Protein AF-A0A914M4X3-F1 (afdb_monomer_lite)

pLDDT: mean 72.56, std 22.21, range [29.48, 97.5]

Foldseek 3Di:
DDDDDDDPPPPPPVQPPDLLLVLLLVLVVQLLVCLLLVVNVRNVVSVVVNVPDDPVSCPDPSNVVSVPPDPPPPDPVRVVLSVVLSVCVVVVVLVVSLVSLVVCLVPDPSSVSSNVVSVVSVVVVVVVVVVVVVVVPDPDDDDDDDDDPDPVPVVCVVCVVVVCVVCVVVVCVCVVNDDD

InterPro domains:
  IPR011990 Tetratricopeptide-like helical domain superfamily [G3DSA:1.25.40.10] (19-149)

Structure (mmCIF, N/CA/C/O backbone):
data_AF-A0A914M4X3-F1
#
_entry.id   AF-A0A914M4X3-F1
#
loop_
_atom_site.group_PDB
_atom_site.id
_atom_site.type_symbol
_atom_site.label_atom_id
_atom_site.label_alt_id
_atom_site.label_comp_id
_atom_site.label_asym_id
_atom_site.label_entity_id
_atom_site.label_seq_id
_atom_site.pdbx_PDB_ins_code
_atom_site.Cartn_x
_atom_site.Cartn_y
_atom_site.Cartn_z
_atom_site.occupancy
_atom_site.B_iso_or_equiv
_atom_site.auth_seq_id
_atom_site.auth_comp_id
_atom_site.auth_asym_id
_atom_site.auth_atom_id
_atom_site.pdbx_PDB_model_num
ATOM 1 N N . MET A 1 1 ? -24.902 -44.230 52.113 1.00 38.16 1 MET A N 1
ATOM 2 C CA . MET A 1 1 ? -24.821 -44.783 50.750 1.00 38.16 1 MET A CA 1
ATOM 3 C C . MET A 1 1 ? -25.536 -43.789 49.862 1.00 38.16 1 MET A C 1
ATOM 5 O O . MET A 1 1 ? -26.754 -43.723 49.913 1.00 38.16 1 MET A O 1
ATOM 9 N N . GLU A 1 2 ? -24.822 -42.721 49.499 1.00 39.06 2 GLU A N 1
ATOM 10 C CA . GLU A 1 2 ? -24.091 -42.597 48.210 1.00 39.06 2 GLU A CA 1
ATOM 11 C C . GLU A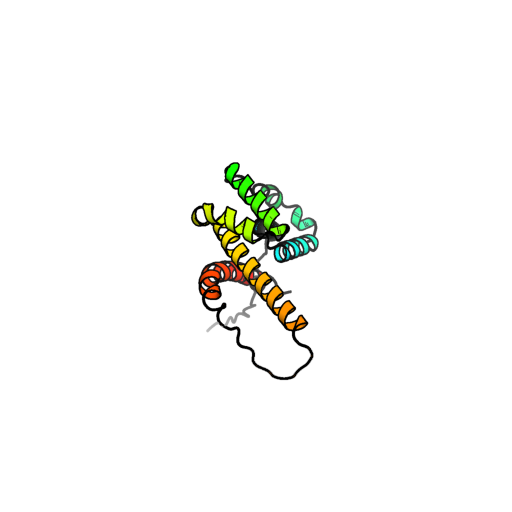 1 2 ? -25.096 -42.217 47.119 1.00 39.06 2 GLU A C 1
ATOM 13 O O . GLU A 1 2 ? -25.945 -43.009 46.743 1.00 39.06 2 GLU A O 1
ATOM 18 N N . SER A 1 3 ? -25.271 -40.920 46.860 1.00 43.34 3 SER A N 1
ATOM 19 C CA . SER A 1 3 ? -24.507 -40.130 45.879 1.00 43.34 3 SER A CA 1
ATOM 20 C C . SER A 1 3 ? -24.574 -40.721 44.476 1.00 43.34 3 SER A C 1
ATOM 22 O O . SER A 1 3 ? -23.957 -41.748 44.227 1.00 43.34 3 SER A O 1
ATOM 24 N N . MET A 1 4 ? -25.202 -39.997 43.551 1.00 43.84 4 MET A N 1
ATOM 25 C CA . MET A 1 4 ? -24.579 -39.723 42.258 1.00 43.84 4 MET A CA 1
ATOM 26 C C . MET A 1 4 ? -25.264 -38.532 41.582 1.00 43.84 4 MET A C 1
ATOM 28 O O . MET A 1 4 ? -26.356 -38.614 41.028 1.00 43.84 4 MET A O 1
ATOM 32 N N . LEU A 1 5 ? -24.596 -37.391 41.744 1.00 51.06 5 LEU A N 1
ATOM 33 C CA . LEU A 1 5 ? -24.603 -36.261 40.829 1.00 51.06 5 LEU A CA 1
ATOM 34 C C . LEU A 1 5 ? -23.892 -36.692 39.542 1.00 51.06 5 LEU A C 1
ATOM 36 O O . LEU A 1 5 ? -22.729 -37.072 39.601 1.00 51.06 5 LEU A O 1
ATOM 40 N N . GLU A 1 6 ? -24.553 -36.546 38.404 1.00 43.25 6 GLU A N 1
ATOM 41 C CA . GLU A 1 6 ? -23.919 -36.447 37.084 1.00 43.25 6 GLU A CA 1
ATOM 42 C C . GLU A 1 6 ? -24.771 -35.435 36.308 1.00 43.25 6 GLU A C 1
ATOM 44 O O . GLU A 1 6 ? -25.815 -35.744 35.749 1.00 43.25 6 GLU A O 1
ATOM 49 N N . SER A 1 7 ? -24.597 -34.143 36.596 1.00 41.59 7 SER A N 1
ATOM 50 C CA . SER A 1 7 ? -23.657 -33.264 35.889 1.00 41.59 7 SER A CA 1
ATOM 51 C C . SER A 1 7 ? -23.796 -33.390 34.372 1.00 41.59 7 SER A C 1
ATOM 53 O O . SER A 1 7 ? -22.889 -33.843 33.680 1.00 41.59 7 SER A O 1
ATOM 55 N N . SER A 1 8 ? -24.944 -32.940 33.862 1.00 43.56 8 SER A N 1
ATOM 56 C CA . SER A 1 8 ? -25.073 -32.457 32.490 1.00 43.56 8 SER A CA 1
ATOM 57 C C . SER A 1 8 ? -24.072 -31.315 32.306 1.00 43.56 8 SER A C 1
ATOM 59 O O . SER A 1 8 ? -24.364 -30.170 32.657 1.00 43.56 8 SER A O 1
ATOM 61 N N . ALA A 1 9 ? -22.883 -31.646 31.805 1.00 43.62 9 ALA A N 1
ATOM 62 C CA . ALA A 1 9 ? -21.935 -30.693 31.259 1.00 43.62 9 ALA A CA 1
ATOM 63 C C . ALA A 1 9 ? -22.615 -30.010 30.069 1.00 43.62 9 ALA A C 1
ATOM 65 O O . ALA A 1 9 ? -22.598 -30.500 28.944 1.00 43.62 9 ALA A O 1
ATOM 66 N N . ALA A 1 10 ? -23.309 -28.911 30.356 1.00 47.16 10 ALA A N 1
ATOM 67 C CA . ALA A 1 10 ? -23.605 -27.920 29.351 1.00 47.16 10 ALA A CA 1
ATOM 68 C C . ALA A 1 10 ? -22.247 -27.367 28.923 1.00 47.16 10 ALA A C 1
ATOM 70 O O . ALA A 1 10 ? -21.611 -26.625 29.676 1.00 47.16 10 ALA A O 1
ATOM 71 N N . ASP A 1 11 ? -21.797 -27.784 27.744 1.00 43.72 11 ASP A N 1
ATOM 72 C CA . ASP A 1 11 ? -20.784 -27.086 26.968 1.00 43.72 11 ASP A CA 1
ATOM 73 C C . ASP A 1 11 ? -21.317 -25.674 26.691 1.00 43.72 11 ASP A C 1
ATOM 75 O O . ASP A 1 11 ? -21.905 -25.377 25.655 1.00 43.72 11 ASP A O 1
ATOM 79 N N . HIS A 1 12 ? -21.170 -24.787 27.675 1.00 49.03 12 HIS A N 1
ATOM 80 C CA . HIS A 1 12 ? -21.147 -23.361 27.431 1.00 49.03 12 HIS A CA 1
ATOM 81 C C . HIS A 1 12 ? -19.854 -23.098 26.664 1.00 49.03 12 HIS A C 1
ATOM 83 O O . HIS A 1 12 ? -18.811 -22.815 27.257 1.00 49.03 12 HIS A O 1
ATOM 89 N N . GLU A 1 13 ? -19.917 -23.214 25.337 1.00 51.84 13 GLU A N 1
ATOM 90 C CA . GLU A 1 13 ? -19.022 -22.458 24.474 1.00 51.84 13 GLU A CA 1
ATOM 91 C C . GLU A 1 13 ? -19.194 -20.992 24.883 1.00 51.84 13 GLU A C 1
ATOM 93 O O . GLU A 1 13 ? -20.206 -20.350 24.607 1.00 51.84 13 GLU A O 1
ATOM 98 N N . ILE A 1 14 ? -18.250 -20.494 25.681 1.00 55.06 14 ILE A N 1
ATOM 99 C CA . ILE A 1 14 ? -18.136 -19.076 25.985 1.00 55.06 14 ILE A CA 1
ATOM 100 C C . ILE A 1 14 ? -17.786 -18.443 24.643 1.00 55.06 14 ILE A C 1
ATOM 102 O O . ILE A 1 14 ? -16.619 -18.463 24.248 1.00 55.06 14 ILE A O 1
ATOM 106 N N . GLU A 1 15 ? -18.791 -17.949 23.916 1.00 53.50 15 GLU A N 1
ATOM 107 C CA . GLU A 1 15 ? -18.539 -17.081 22.773 1.00 53.50 15 GLU A CA 1
ATOM 108 C C . GLU A 1 15 ? -17.594 -15.980 23.263 1.00 53.50 15 GLU A C 1
ATOM 110 O O . GLU A 1 15 ? -17.889 -15.320 24.273 1.00 53.50 15 GLU A O 1
ATOM 115 N N . PRO A 1 16 ? -16.414 -15.815 22.640 1.00 60.66 16 PRO A N 1
ATOM 116 C CA . PRO A 1 16 ? -15.529 -14.735 23.019 1.00 60.66 16 PRO A CA 1
ATOM 117 C C . PRO A 1 16 ? -16.324 -13.444 22.841 1.00 60.66 16 PRO A C 1
ATOM 119 O O . PRO A 1 16 ? -16.809 -13.149 21.754 1.00 60.66 16 PRO A O 1
ATOM 122 N N . ASN A 1 17 ? -16.515 -12.698 23.928 1.00 76.19 17 ASN A N 1
ATOM 123 C CA . ASN A 1 17 ? -17.174 -11.401 23.881 1.00 76.19 17 ASN A CA 1
ATOM 124 C C . ASN A 1 17 ? -16.281 -10.450 23.068 1.00 76.19 17 ASN A C 1
ATOM 126 O O . ASN A 1 17 ? -15.350 -9.841 23.602 1.00 76.19 17 ASN A O 1
ATOM 130 N N . VAL A 1 18 ? -16.501 -10.408 21.754 1.00 78.31 18 VAL A N 1
ATOM 131 C CA . VAL A 1 18 ? -15.721 -9.601 20.819 1.00 78.31 18 VAL A CA 1
ATOM 132 C C . VAL A 1 18 ? -16.044 -8.136 21.084 1.00 78.31 18 VAL A C 1
ATOM 134 O O . VAL A 1 18 ? -17.171 -7.695 20.878 1.00 78.31 18 VAL A O 1
ATOM 137 N N . ASN A 1 19 ? -15.051 -7.360 21.529 1.00 86.81 19 ASN A N 1
ATOM 138 C CA . ASN A 1 19 ? -15.217 -5.918 21.699 1.00 86.81 19 ASN A CA 1
ATOM 139 C C . ASN A 1 19 ? -15.351 -5.256 20.308 1.00 86.81 19 ASN A C 1
ATOM 141 O O . ASN A 1 19 ? -14.355 -5.193 19.576 1.00 86.81 19 ASN A O 1
ATOM 145 N N . PRO A 1 20 ? -16.526 -4.709 19.941 1.00 87.06 20 PRO A N 1
ATOM 146 C CA . PRO A 1 20 ? -16.740 -4.117 18.622 1.00 87.06 20 PRO A CA 1
ATOM 147 C C . PRO A 1 20 ? -15.851 -2.891 18.376 1.00 87.06 20 PRO A C 1
ATOM 149 O O . PRO A 1 20 ? -15.419 -2.668 17.247 1.00 87.06 20 PRO A O 1
ATOM 152 N N . ALA A 1 21 ? -15.513 -2.125 19.420 1.00 87.12 21 ALA A N 1
ATOM 153 C CA . ALA A 1 21 ? -14.629 -0.966 19.296 1.00 87.12 21 ALA A CA 1
ATOM 154 C C . ALA A 1 21 ? -13.200 -1.380 18.915 1.00 87.12 21 ALA A C 1
ATOM 156 O O . ALA A 1 21 ? -12.539 -0.704 18.125 1.00 87.12 21 ALA A O 1
ATOM 157 N N . LYS A 1 22 ? -12.743 -2.530 19.425 1.00 85.88 22 LYS A N 1
ATOM 158 C CA . LYS A 1 22 ? -11.448 -3.104 19.056 1.00 85.88 22 LYS A CA 1
ATOM 159 C C . LYS A 1 22 ? -11.431 -3.530 17.589 1.00 85.88 22 LYS A C 1
ATOM 161 O O . LYS A 1 22 ? -10.498 -3.179 16.881 1.00 85.88 22 LYS A O 1
ATOM 166 N N . VAL A 1 23 ? -12.485 -4.204 17.121 1.00 89.06 23 VAL A N 1
ATOM 167 C CA . VAL A 1 23 ? -12.613 -4.618 15.711 1.00 89.06 23 VAL A CA 1
ATOM 168 C C . VAL A 1 23 ? -12.550 -3.413 14.771 1.00 89.06 23 VAL A C 1
ATOM 170 O O . VAL A 1 23 ? -11.824 -3.440 13.780 1.00 89.06 23 VAL A O 1
ATOM 173 N N . VAL A 1 24 ? -13.269 -2.334 15.097 1.00 91.31 24 VAL A N 1
ATOM 174 C CA . VAL A 1 24 ? -13.237 -1.086 14.318 1.00 91.31 24 VAL A CA 1
ATOM 175 C C . VAL A 1 24 ? -11.819 -0.507 14.262 1.00 91.31 24 VAL A C 1
ATOM 177 O O . VAL A 1 24 ? -11.338 -0.169 13.182 1.00 91.31 24 VAL A O 1
ATOM 180 N N . ASN A 1 25 ? -11.127 -0.430 15.402 1.00 88.81 25 ASN A N 1
ATOM 181 C CA . ASN A 1 25 ? -9.752 0.068 15.464 1.00 88.81 25 ASN A CA 1
ATOM 182 C C . ASN A 1 25 ? -8.769 -0.796 14.663 1.00 88.81 25 ASN A C 1
ATOM 184 O O . ASN A 1 25 ? -7.942 -0.252 13.930 1.00 88.81 25 ASN A O 1
ATOM 188 N N . ASP A 1 26 ? -8.881 -2.120 14.765 1.00 87.88 26 ASP A N 1
ATOM 189 C CA . ASP A 1 26 ? -8.022 -3.063 14.047 1.00 87.88 26 ASP A CA 1
ATOM 190 C C . ASP A 1 26 ? -8.229 -2.954 12.525 1.00 87.88 26 ASP A C 1
ATOM 192 O O . ASP A 1 26 ? -7.259 -2.972 11.765 1.00 87.88 26 ASP A O 1
ATOM 196 N N . LEU A 1 27 ? -9.473 -2.767 12.064 1.00 91.62 27 LEU A N 1
ATOM 197 C CA . LEU A 1 27 ? -9.789 -2.554 10.647 1.00 91.62 27 LEU A CA 1
ATOM 198 C C . LEU A 1 27 ? -9.250 -1.217 10.117 1.00 91.62 27 LEU A C 1
ATOM 200 O O . LEU A 1 27 ? -8.661 -1.195 9.034 1.00 91.62 27 LEU A O 1
ATOM 204 N N . PHE A 1 28 ? -9.394 -0.122 10.873 1.00 91.06 28 PHE A N 1
ATOM 205 C CA . PHE A 1 28 ? -8.800 1.168 10.501 1.00 91.06 28 PHE A CA 1
ATOM 206 C C . PHE A 1 28 ? -7.280 1.074 10.399 1.00 91.06 28 PHE A C 1
ATOM 208 O O . PHE A 1 28 ? -6.705 1.511 9.402 1.00 91.06 28 PHE A O 1
ATOM 215 N N . TRP A 1 29 ? -6.639 0.452 11.392 1.00 89.56 29 TRP A N 1
ATOM 216 C CA . TRP A 1 29 ? -5.200 0.217 11.385 1.00 89.56 29 TRP A CA 1
ATOM 217 C C . TRP A 1 29 ? -4.780 -0.636 10.184 1.00 89.56 29 TRP A C 1
ATOM 219 O O . TRP A 1 29 ? -3.808 -0.313 9.502 1.00 89.56 29 TRP A O 1
ATOM 229 N N . LEU A 1 30 ? -5.517 -1.706 9.877 1.00 88.44 30 LEU A N 1
ATOM 230 C CA . LEU A 1 30 ? -5.211 -2.577 8.747 1.00 88.44 30 LEU A CA 1
ATOM 231 C C . LEU A 1 30 ? -5.289 -1.824 7.414 1.00 88.44 30 LEU A C 1
ATOM 233 O O . LEU A 1 30 ? -4.360 -1.935 6.609 1.00 88.44 30 LEU A O 1
ATOM 237 N N . ALA A 1 31 ? -6.363 -1.059 7.187 1.00 90.06 31 ALA A N 1
ATOM 238 C CA . ALA A 1 31 ? -6.545 -0.281 5.963 1.00 90.06 31 ALA A CA 1
ATOM 239 C C . ALA A 1 31 ? -5.383 0.703 5.765 1.00 90.06 31 ALA A C 1
ATOM 241 O O . ALA A 1 31 ? -4.707 0.683 4.735 1.00 90.06 31 ALA A O 1
ATOM 242 N N . GLU A 1 32 ? -5.066 1.461 6.811 1.00 89.00 32 GLU A N 1
ATOM 243 C CA . GLU A 1 32 ? -3.906 2.345 6.897 1.00 89.00 32 GLU A CA 1
ATOM 244 C C . GLU A 1 32 ? -2.579 1.656 6.544 1.00 89.00 32 GLU A C 1
ATOM 246 O O . GLU A 1 32 ? -1.809 2.115 5.694 1.00 89.00 32 GLU A O 1
ATOM 251 N N . GLN A 1 33 ? -2.277 0.538 7.213 1.00 87.56 33 GLN A N 1
ATOM 252 C CA . GLN A 1 33 ? -1.018 -0.171 7.016 1.00 87.56 33 GLN A CA 1
ATOM 253 C C . GLN A 1 33 ? -0.897 -0.718 5.591 1.00 87.56 33 GLN A C 1
ATOM 255 O O . GLN A 1 33 ? 0.212 -0.746 5.041 1.00 87.56 33 GLN A O 1
ATOM 260 N N . CYS A 1 34 ? -2.015 -1.136 4.997 1.00 92.25 34 CYS A N 1
ATOM 261 C CA . CYS A 1 34 ? -2.084 -1.589 3.615 1.00 92.25 34 CYS A CA 1
ATOM 262 C C . CYS A 1 34 ? -1.863 -0.428 2.638 1.00 92.25 34 CYS A C 1
ATOM 264 O O . CYS A 1 34 ? -1.050 -0.548 1.719 1.00 92.25 34 CYS A O 1
ATOM 266 N N . GLU A 1 35 ? -2.487 0.728 2.864 1.00 91.31 35 GLU A N 1
ATOM 267 C CA . GLU A 1 35 ? -2.291 1.921 2.036 1.00 91.31 35 GLU A CA 1
ATOM 268 C C . GLU A 1 35 ? -0.853 2.441 2.078 1.00 91.31 35 GLU A C 1
ATOM 270 O O . GLU A 1 35 ? -0.285 2.796 1.036 1.00 91.31 35 GLU A O 1
ATOM 275 N N . LEU A 1 36 ? -0.235 2.477 3.264 1.00 90.38 36 LEU A N 1
ATOM 276 C CA . LEU A 1 36 ? 1.176 2.842 3.427 1.00 90.38 36 LEU A CA 1
ATOM 277 C C . LEU A 1 36 ? 2.102 1.935 2.611 1.00 90.38 36 LEU A C 1
ATOM 279 O O . LEU A 1 36 ? 3.131 2.393 2.111 1.00 90.38 36 LEU A O 1
ATOM 283 N N . ARG A 1 37 ? 1.719 0.666 2.457 1.00 92.19 37 ARG A N 1
ATOM 284 C CA . ARG A 1 37 ? 2.464 -0.377 1.743 1.00 92.19 37 ARG A CA 1
ATOM 285 C C . ARG A 1 37 ? 2.061 -0.539 0.276 1.00 92.19 37 ARG A C 1
ATOM 287 O O . ARG A 1 37 ? 2.641 -1.380 -0.406 1.00 92.19 37 ARG A O 1
ATOM 294 N N . CYS A 1 38 ? 1.119 0.269 -0.214 1.00 94.50 38 CYS A N 1
ATOM 295 C CA . CYS A 1 38 ? 0.558 0.170 -1.565 1.00 94.50 38 CYS A CA 1
ATOM 296 C C . CYS A 1 38 ? -0.091 -1.198 -1.860 1.00 94.50 38 CYS A C 1
ATOM 298 O O . CYS A 1 38 ? 0.027 -1.717 -2.970 1.00 94.50 38 CYS A O 1
ATOM 300 N N . ILE A 1 39 ? -0.765 -1.783 -0.866 1.00 94.19 39 ILE A N 1
ATOM 301 C CA . ILE A 1 39 ? -1.550 -3.020 -0.984 1.00 94.19 39 ILE A CA 1
ATOM 302 C C . ILE A 1 39 ? -3.036 -2.637 -1.015 1.00 94.19 39 ILE A C 1
ATOM 304 O O . ILE A 1 39 ? -3.768 -2.791 -0.037 1.00 94.19 39 ILE A O 1
ATOM 308 N N . PHE A 1 40 ? -3.469 -2.038 -2.121 1.00 91.25 40 PHE A N 1
ATOM 309 C CA . PHE A 1 40 ? -4.753 -1.334 -2.179 1.00 91.25 40 PHE A CA 1
ATOM 310 C C . PHE A 1 40 ? -5.964 -2.265 -2.119 1.00 91.25 40 PHE A C 1
ATOM 312 O O . PHE A 1 40 ? -6.990 -1.878 -1.577 1.00 91.25 40 PHE A O 1
ATOM 319 N N . GLU A 1 41 ? -5.845 -3.501 -2.598 1.00 90.94 41 GLU A N 1
ATOM 320 C CA . GLU A 1 41 ? -6.933 -4.482 -2.584 1.00 90.94 41 GLU A CA 1
ATOM 321 C C . GLU A 1 41 ? -7.320 -4.872 -1.150 1.00 90.94 41 GLU A C 1
ATOM 323 O O . GLU A 1 41 ? -8.497 -5.007 -0.830 1.00 90.94 41 GLU A O 1
ATOM 328 N N . HIS A 1 42 ? -6.333 -4.995 -0.258 1.00 91.69 42 HIS A N 1
ATOM 329 C CA . HIS A 1 42 ? -6.576 -5.342 1.145 1.00 91.69 42 HIS A CA 1
ATOM 330 C C . HIS A 1 42 ? -7.078 -4.133 1.942 1.00 91.69 42 HIS A C 1
ATOM 332 O O . HIS A 1 42 ? -7.918 -4.286 2.827 1.00 91.69 42 HIS A O 1
ATOM 338 N N . ALA A 1 43 ? -6.611 -2.927 1.597 1.00 91.81 43 ALA A N 1
ATOM 339 C CA . ALA A 1 43 ? -7.166 -1.692 2.142 1.00 91.81 43 ALA A CA 1
ATOM 340 C C . ALA A 1 43 ? -8.636 -1.511 1.736 1.00 91.81 43 ALA A C 1
ATOM 342 O O . ALA A 1 43 ? -9.468 -1.181 2.577 1.00 91.81 43 ALA A O 1
ATOM 343 N N . LEU A 1 44 ? -8.965 -1.777 0.466 1.00 93.88 44 LEU A N 1
ATOM 344 C CA . LEU A 1 44 ? -10.335 -1.744 -0.039 1.00 93.88 44 LEU A CA 1
ATOM 345 C C . LEU A 1 44 ? -11.222 -2.712 0.744 1.00 93.88 44 LEU A C 1
ATOM 347 O O . LEU A 1 44 ? -12.237 -2.284 1.279 1.00 93.88 44 LEU A O 1
ATOM 351 N N . TRP A 1 45 ? -10.797 -3.969 0.895 1.00 96.75 45 TRP A N 1
ATOM 352 C CA . TRP A 1 45 ? -11.543 -4.960 1.669 1.00 96.75 45 TRP A CA 1
ATOM 353 C C . TRP A 1 45 ? -11.781 -4.520 3.122 1.00 96.75 45 TRP A C 1
ATOM 355 O O . TRP A 1 45 ? -12.900 -4.618 3.623 1.00 96.75 45 TRP A O 1
ATOM 365 N N . ALA A 1 46 ? -10.758 -3.994 3.805 1.00 93.25 46 ALA A N 1
ATOM 366 C CA . ALA A 1 46 ? -10.902 -3.516 5.182 1.00 93.25 46 ALA A CA 1
ATOM 367 C C . ALA A 1 46 ? -11.899 -2.345 5.278 1.00 93.25 46 ALA A C 1
ATOM 369 O O . ALA A 1 46 ? -12.743 -2.312 6.175 1.00 93.25 46 ALA A O 1
ATOM 370 N N . ASN A 1 47 ? -11.852 -1.425 4.312 1.00 92.31 47 ASN A N 1
ATOM 371 C CA . ASN A 1 47 ? -12.806 -0.325 4.203 1.00 92.31 47 ASN A CA 1
ATOM 372 C C . ASN A 1 47 ? -14.230 -0.816 3.894 1.00 92.31 47 ASN A C 1
ATOM 374 O O . ASN A 1 47 ? -15.191 -0.269 4.432 1.00 92.31 47 ASN A O 1
ATOM 378 N N . GLU A 1 48 ? -14.397 -1.855 3.075 1.00 96.12 48 GLU A N 1
ATOM 379 C CA . GLU A 1 48 ? -15.698 -2.493 2.843 1.00 96.12 48 GLU A CA 1
ATOM 380 C C . GLU A 1 48 ? -16.260 -3.078 4.143 1.00 96.12 48 GLU A C 1
ATOM 382 O O . GLU A 1 48 ? -17.416 -2.817 4.473 1.00 96.12 48 GLU A O 1
ATOM 387 N N . GLN A 1 49 ? -15.436 -3.779 4.933 1.00 94.75 49 GLN A N 1
ATOM 388 C CA . GLN A 1 49 ? -15.872 -4.305 6.232 1.00 94.75 49 GLN A CA 1
ATOM 389 C C . GLN A 1 49 ? -16.337 -3.183 7.162 1.00 94.75 49 GLN A C 1
ATOM 391 O O . GLN A 1 49 ? -17.412 -3.286 7.748 1.00 94.75 49 GLN A O 1
ATOM 396 N N . LEU A 1 50 ? -15.583 -2.082 7.248 1.00 92.44 50 LEU A N 1
ATOM 397 C CA . LEU A 1 50 ? -15.973 -0.908 8.037 1.00 92.44 50 LEU A CA 1
ATOM 398 C C . LEU A 1 50 ? -17.333 -0.341 7.603 1.00 92.44 50 LEU A C 1
ATOM 400 O O . LEU A 1 50 ? -18.140 0.011 8.460 1.00 92.44 50 LEU A O 1
ATOM 404 N N . ASN A 1 51 ? -17.621 -0.296 6.299 1.00 94.50 51 ASN A N 1
ATOM 405 C CA . ASN A 1 51 ? -18.905 0.190 5.778 1.00 94.50 51 ASN A CA 1
ATOM 406 C C . ASN A 1 51 ? -20.086 -0.752 6.071 1.00 94.50 51 ASN A C 1
ATOM 408 O O . ASN A 1 51 ? -21.236 -0.314 6.039 1.00 94.50 51 ASN A O 1
ATOM 412 N N . HIS A 1 52 ? -19.828 -2.028 6.361 1.00 94.06 52 HIS A N 1
ATOM 413 C CA . HIS A 1 52 ? -20.860 -2.993 6.739 1.00 94.06 52 HIS A CA 1
ATOM 414 C C . HIS A 1 52 ? -21.162 -3.017 8.246 1.00 94.06 52 HIS A C 1
ATOM 416 O O . HIS A 1 52 ? -22.158 -3.619 8.653 1.00 94.06 52 HIS A O 1
ATOM 422 N N . LEU A 1 53 ? -20.344 -2.369 9.085 1.00 90.81 53 LEU A N 1
ATOM 423 C CA . LEU A 1 53 ? -20.548 -2.362 10.533 1.00 90.81 53 LEU A CA 1
ATOM 424 C C . LEU A 1 53 ? -21.670 -1.395 10.964 1.00 90.81 53 LEU A C 1
ATOM 426 O O . LEU A 1 53 ? -21.797 -0.298 10.418 1.00 90.81 53 LEU A O 1
ATOM 430 N N . PRO A 1 54 ? -22.463 -1.745 11.997 1.00 91.19 54 PRO A N 1
ATOM 431 C CA . PRO A 1 54 ? -23.450 -0.840 12.578 1.00 91.19 54 PRO A CA 1
ATOM 432 C C . PRO A 1 54 ? -22.827 0.455 13.116 1.00 91.19 54 PRO A C 1
ATOM 434 O O . PRO A 1 54 ? -21.794 0.430 13.787 1.00 91.19 54 PRO A O 1
ATOM 437 N N . GLN A 1 55 ? -23.522 1.586 12.945 1.00 88.00 55 GLN A N 1
ATOM 438 C CA . GLN A 1 55 ? -23.057 2.896 13.430 1.00 88.00 55 GLN A CA 1
ATOM 439 C C . GLN A 1 55 ? -22.787 2.925 14.950 1.00 88.00 55 GLN A C 1
ATOM 441 O O . GLN A 1 55 ? -21.939 3.682 15.427 1.00 88.00 55 GLN A O 1
ATOM 446 N N . SER A 1 56 ? -23.477 2.079 15.722 1.00 88.94 56 SER A N 1
ATOM 447 C CA . SER A 1 56 ? -23.275 1.940 17.169 1.00 88.94 56 SER A CA 1
ATOM 448 C C . SER A 1 56 ? -21.847 1.522 17.534 1.00 88.94 56 SER A C 1
ATOM 450 O O . SER A 1 56 ? -21.351 1.939 18.578 1.00 88.94 56 SER A O 1
ATOM 452 N N . HIS A 1 57 ? -21.152 0.775 16.667 1.00 88.12 57 HIS A N 1
ATOM 453 C CA . HIS A 1 57 ? -19.784 0.309 16.916 1.00 88.12 57 HIS A CA 1
ATOM 454 C C . HIS A 1 57 ? -18.757 1.456 16.904 1.00 88.12 57 HIS A C 1
ATOM 456 O O . HIS A 1 57 ? -17.720 1.364 17.555 1.00 88.12 57 HIS A O 1
ATOM 462 N N . PHE A 1 58 ? -19.068 2.568 16.232 1.00 86.06 58 PHE A N 1
ATOM 463 C CA . PHE A 1 58 ? -18.196 3.744 16.119 1.00 86.06 58 PHE A CA 1
ATOM 464 C C . PHE A 1 58 ? -18.371 4.752 17.261 1.00 86.06 58 PHE A C 1
ATOM 466 O O . PHE A 1 58 ? -17.633 5.728 17.346 1.00 86.06 58 PHE A O 1
ATOM 473 N N . SER A 1 59 ? -19.356 4.545 18.139 1.00 82.94 59 SER A N 1
ATOM 474 C CA . SER A 1 59 ? -19.691 5.501 19.205 1.00 82.94 59 SER A CA 1
ATOM 475 C C . SER A 1 59 ? -18.772 5.395 20.430 1.00 82.94 59 SER A C 1
ATOM 477 O O . SER A 1 59 ? -18.896 6.186 21.364 1.00 82.94 59 SER A O 1
ATOM 479 N N . SER A 1 60 ? -17.858 4.417 20.451 1.00 76.62 60 SER A N 1
ATOM 480 C CA . SER A 1 60 ? -16.942 4.206 21.572 1.00 76.62 60 SER A CA 1
ATOM 481 C C . SER A 1 60 ? -15.812 5.248 21.584 1.00 76.62 60 SER A C 1
ATOM 483 O O . SER A 1 60 ? -15.163 5.456 20.555 1.00 76.62 60 SER A O 1
ATOM 485 N N . PRO A 1 61 ? -15.493 5.857 22.743 1.00 66.44 61 PRO A N 1
ATOM 486 C CA . PRO A 1 61 ? -14.356 6.771 22.875 1.00 66.44 61 PRO A CA 1
ATOM 487 C C . PRO A 1 61 ? -12.999 6.111 22.567 1.00 66.44 61 PRO A C 1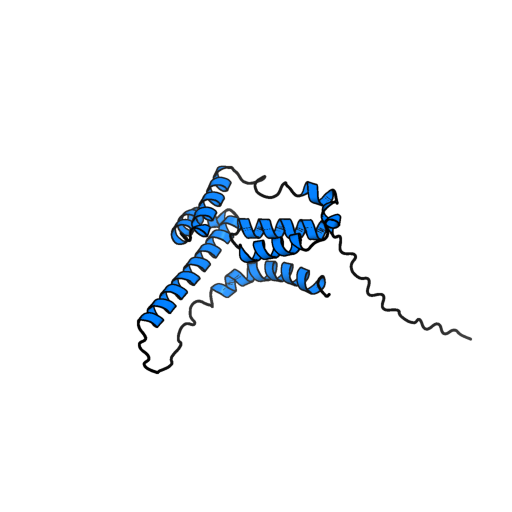
ATOM 489 O O . PRO A 1 61 ? -12.045 6.822 22.257 1.00 66.44 61 PRO A O 1
ATOM 492 N N . GLU A 1 62 ? -12.911 4.775 22.589 1.00 69.94 62 GLU A N 1
ATOM 493 C CA . GLU A 1 62 ? -11.718 4.021 22.170 1.00 69.94 62 GLU A CA 1
ATOM 494 C C . GLU A 1 62 ? -11.403 4.184 20.673 1.00 69.94 62 GLU A C 1
ATOM 496 O O . GLU A 1 62 ? -10.242 4.092 20.281 1.00 69.94 62 GLU A O 1
ATOM 501 N N . VAL A 1 63 ? -12.406 4.458 19.831 1.00 64.19 63 VAL A N 1
ATOM 502 C CA . VAL A 1 63 ? -12.217 4.656 18.381 1.00 64.19 63 VAL A CA 1
ATOM 503 C C . VAL A 1 63 ? -11.631 6.043 18.083 1.00 64.19 63 VAL A C 1
ATOM 505 O O . VAL A 1 63 ? -10.800 6.206 17.193 1.00 64.19 63 VAL A O 1
ATOM 508 N N . ALA A 1 64 ? -11.992 7.055 18.880 1.00 55.78 64 ALA A N 1
ATOM 509 C CA . ALA A 1 64 ? -11.565 8.442 18.675 1.00 55.78 64 ALA A CA 1
ATOM 510 C C . ALA A 1 64 ? -10.077 8.697 18.994 1.00 55.78 64 ALA A C 1
ATOM 512 O O . ALA A 1 64 ? -9.506 9.675 18.519 1.00 55.78 64 ALA A O 1
ATOM 513 N N . GLN A 1 65 ? -9.440 7.838 19.796 1.00 55.00 65 GLN A N 1
ATOM 514 C CA . GLN A 1 65 ? -8.051 8.022 20.246 1.00 55.00 65 GLN A CA 1
ATOM 515 C C . GLN A 1 65 ? -7.009 7.405 19.298 1.00 55.00 65 GLN A C 1
ATOM 517 O O . GLN A 1 65 ? -5.812 7.643 19.458 1.00 55.00 65 GLN A O 1
ATOM 522 N N . SER A 1 66 ? -7.449 6.650 18.288 1.00 55.25 66 SER A N 1
ATOM 523 C CA . SER A 1 66 ? -6.577 5.950 17.340 1.00 55.25 66 SER A CA 1
ATOM 524 C C . SER A 1 66 ? -6.006 6.869 16.243 1.00 55.25 66 SER A C 1
ATOM 526 O O . SER A 1 66 ? -5.157 6.462 15.470 1.00 55.25 66 SER A O 1
ATOM 528 N N . SER A 1 67 ? -6.372 8.152 16.157 1.00 52.50 67 SER A N 1
ATOM 529 C CA . SER A 1 67 ? -5.956 9.027 15.040 1.00 52.50 67 SER A CA 1
ATOM 530 C C . SER A 1 67 ? -4.473 9.459 15.038 1.00 52.50 67 SER A C 1
ATOM 532 O O . SER A 1 67 ? -4.121 10.433 14.375 1.00 52.50 67 SER A O 1
ATOM 534 N N . ASN A 1 68 ? -3.605 8.802 15.812 1.00 55.06 68 ASN A N 1
ATOM 535 C CA . ASN A 1 68 ? -2.182 9.145 15.930 1.00 55.06 68 ASN A CA 1
ATOM 536 C C . ASN A 1 68 ? -1.271 8.289 15.040 1.00 55.06 68 ASN A C 1
ATOM 538 O O . ASN A 1 68 ? -0.051 8.482 14.989 1.00 55.06 68 ASN A O 1
ATOM 542 N N . TRP A 1 69 ? -1.850 7.325 14.339 1.00 59.75 69 TRP A N 1
ATOM 543 C CA . TRP A 1 69 ? -1.117 6.507 13.401 1.00 59.75 69 TRP A CA 1
ATOM 544 C C . TRP A 1 69 ? -0.865 7.342 12.153 1.00 59.75 69 TRP A C 1
ATOM 546 O O . TRP A 1 69 ? -1.783 7.935 11.610 1.00 59.75 69 TRP A O 1
ATOM 556 N N . HIS A 1 70 ? 0.411 7.497 11.790 1.00 57.97 70 HIS A N 1
ATOM 557 C CA . HIS A 1 70 ? 0.894 7.495 10.399 1.00 57.97 70 HIS A CA 1
ATOM 558 C C . HIS A 1 70 ? 2.226 8.176 10.203 1.00 57.97 70 HIS A C 1
ATOM 560 O O . HIS A 1 70 ? 2.952 7.840 9.272 1.00 57.97 70 HIS A O 1
ATOM 566 N N . TYR A 1 71 ? 2.601 9.094 11.082 1.00 55.50 71 TYR A N 1
ATOM 567 C CA . TYR A 1 71 ? 3.768 9.919 10.801 1.00 55.50 71 TYR A CA 1
ATOM 568 C C . TYR A 1 71 ? 4.494 10.447 12.036 1.00 55.50 71 TYR A C 1
ATOM 570 O O . TYR A 1 71 ? 5.541 11.078 11.871 1.00 55.50 71 TYR A O 1
ATOM 578 N N . GLY A 1 72 ? 3.970 10.197 13.240 1.00 55.09 72 GLY A N 1
ATOM 579 C CA . GLY A 1 72 ? 4.427 10.828 14.482 1.00 55.09 72 GLY A CA 1
ATOM 580 C C . GLY A 1 72 ? 5.913 10.628 14.785 1.00 55.09 72 GLY A C 1
ATOM 581 O O . GLY A 1 72 ? 6.572 11.572 15.206 1.00 55.09 72 GLY A O 1
ATOM 582 N N . GLU A 1 73 ? 6.467 9.452 14.479 1.00 68.06 73 GLU A N 1
ATOM 583 C CA . GLU A 1 73 ? 7.883 9.138 14.745 1.00 68.06 73 GLU A CA 1
ATOM 584 C C . GLU A 1 73 ? 8.813 9.323 13.535 1.00 68.06 73 GLU A C 1
ATOM 586 O O . GLU A 1 73 ? 10.037 9.261 13.663 1.00 68.06 73 GLU A O 1
ATOM 591 N N . MET A 1 74 ? 8.276 9.573 12.337 1.00 77.62 74 MET A N 1
ATOM 592 C CA . MET A 1 74 ? 9.102 9.712 11.136 1.00 77.62 74 MET A CA 1
ATOM 593 C C . MET A 1 74 ? 9.638 11.135 10.992 1.00 77.62 74 MET A C 1
ATOM 595 O O . MET A 1 74 ? 8.869 12.098 10.942 1.00 77.62 74 MET A O 1
ATOM 599 N N . ASN A 1 75 ? 10.952 11.273 10.788 1.00 86.06 75 ASN A N 1
ATOM 600 C CA . ASN A 1 75 ? 11.522 12.562 10.401 1.00 86.06 75 ASN A CA 1
ATOM 601 C C . ASN A 1 75 ? 10.967 13.039 9.037 1.00 86.06 75 ASN A C 1
ATOM 603 O O . ASN A 1 75 ? 10.576 12.241 8.180 1.00 86.06 75 ASN A O 1
ATOM 607 N N . MET A 1 76 ? 10.960 14.358 8.816 1.00 87.25 76 MET A N 1
ATOM 608 C CA . MET A 1 76 ? 10.338 14.974 7.632 1.00 87.25 76 MET A CA 1
ATOM 609 C C . MET A 1 76 ? 10.940 14.498 6.303 1.00 87.25 76 MET A C 1
ATOM 611 O O . MET A 1 76 ? 10.214 14.289 5.332 1.00 87.25 76 MET A O 1
ATOM 615 N N . LYS A 1 77 ? 12.260 14.282 6.252 1.00 88.69 77 LYS 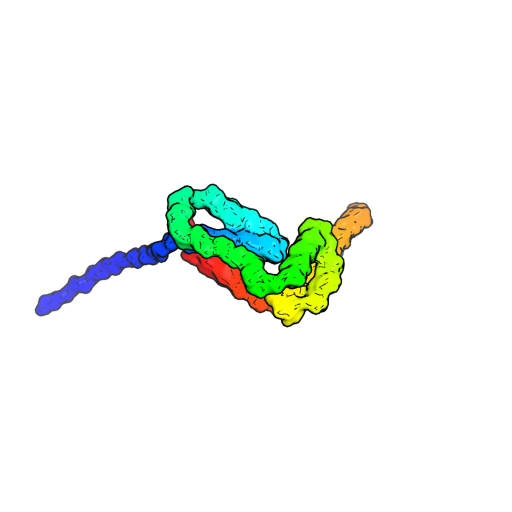A N 1
ATOM 616 C CA . LYS A 1 77 ? 12.950 13.803 5.044 1.00 88.69 77 LYS A CA 1
ATOM 617 C C . LYS A 1 77 ? 12.480 12.400 4.666 1.00 88.69 77 LYS A C 1
ATOM 619 O O . LYS A 1 77 ? 12.225 12.116 3.499 1.00 88.69 77 LYS A O 1
ATOM 624 N N . ARG A 1 78 ? 12.345 11.537 5.667 1.00 87.62 78 ARG A N 1
ATOM 625 C CA . ARG A 1 78 ? 11.888 10.161 5.523 1.00 87.62 78 ARG A CA 1
ATOM 626 C C . ARG A 1 78 ? 10.430 10.107 5.082 1.00 87.62 78 ARG A C 1
ATOM 628 O O . ARG A 1 78 ? 10.095 9.405 4.135 1.00 87.62 78 ARG A O 1
ATOM 635 N N . ARG A 1 79 ? 9.580 10.932 5.697 1.00 88.69 79 ARG A N 1
ATOM 636 C CA . ARG A 1 79 ? 8.183 11.111 5.286 1.00 88.69 79 ARG A CA 1
ATOM 637 C C . ARG A 1 79 ? 8.068 11.507 3.812 1.00 88.69 79 ARG A C 1
ATOM 639 O O . ARG A 1 79 ? 7.324 10.872 3.070 1.00 88.69 79 ARG A O 1
ATOM 646 N N . ALA A 1 80 ? 8.845 12.501 3.381 1.00 91.31 80 ALA A N 1
ATOM 647 C CA . ALA A 1 80 ? 8.866 12.945 1.989 1.00 91.31 80 ALA A CA 1
ATOM 648 C C . ALA A 1 80 ? 9.314 11.832 1.025 1.00 91.31 80 ALA A C 1
ATOM 650 O O . ALA A 1 80 ? 8.707 11.663 -0.031 1.00 91.31 80 ALA A O 1
ATOM 651 N N . LEU A 1 81 ? 10.328 11.038 1.400 1.00 92.69 81 LEU A N 1
ATOM 652 C CA . LEU A 1 81 ? 10.773 9.885 0.613 1.00 92.69 81 LEU A CA 1
ATOM 653 C C . LEU A 1 81 ? 9.656 8.847 0.450 1.00 92.69 81 LEU A C 1
ATOM 655 O O . LEU A 1 81 ? 9.382 8.437 -0.675 1.00 92.69 81 LEU A O 1
ATOM 659 N N . ILE A 1 82 ? 8.999 8.449 1.545 1.00 92.19 82 ILE A N 1
ATOM 660 C CA . ILE A 1 82 ? 7.908 7.466 1.505 1.00 92.19 82 ILE A CA 1
ATOM 661 C C . ILE A 1 82 ? 6.760 7.965 0.630 1.00 92.19 82 ILE A C 1
ATOM 663 O O . ILE A 1 82 ? 6.301 7.232 -0.240 1.00 92.19 82 ILE A O 1
ATOM 667 N N . MET A 1 83 ? 6.325 9.217 0.800 1.00 92.88 83 MET A N 1
ATOM 668 C CA . MET A 1 83 ? 5.272 9.795 -0.042 1.00 92.88 83 MET A CA 1
ATOM 669 C C . MET A 1 83 ? 5.662 9.787 -1.522 1.00 92.88 83 MET A C 1
ATOM 671 O O . MET A 1 83 ? 4.884 9.348 -2.363 1.00 92.88 83 MET A O 1
ATOM 675 N N . PHE A 1 84 ? 6.885 10.214 -1.843 1.00 95.81 84 PHE A N 1
ATOM 676 C CA . PHE A 1 84 ? 7.376 10.236 -3.216 1.00 95.81 84 PHE A CA 1
ATOM 677 C C . PHE A 1 84 ? 7.432 8.835 -3.842 1.00 95.81 84 PHE A C 1
ATOM 679 O O . PHE A 1 84 ? 6.973 8.634 -4.966 1.00 95.81 84 PHE A O 1
ATOM 686 N N . VAL A 1 85 ? 7.954 7.853 -3.108 1.00 95.88 85 VAL A N 1
ATOM 687 C CA . VAL A 1 85 ? 8.026 6.456 -3.549 1.00 95.88 85 VAL A CA 1
ATOM 688 C C . VAL A 1 85 ? 6.633 5.870 -3.758 1.00 95.88 85 VAL A C 1
ATOM 690 O O . VAL A 1 85 ? 6.401 5.253 -4.796 1.00 95.88 85 VAL A O 1
ATOM 693 N N . ARG A 1 86 ? 5.693 6.098 -2.833 1.00 95.50 86 ARG A N 1
ATOM 694 C CA . ARG A 1 86 ? 4.298 5.655 -2.984 1.00 95.50 86 ARG A CA 1
ATOM 695 C C . ARG A 1 86 ? 3.682 6.229 -4.260 1.00 95.50 86 ARG A C 1
ATOM 697 O O . ARG A 1 86 ? 3.123 5.472 -5.044 1.00 95.50 86 ARG A O 1
ATOM 704 N N . THR A 1 87 ? 3.885 7.517 -4.547 1.00 96.94 87 THR A N 1
ATOM 705 C CA . THR A 1 87 ? 3.432 8.134 -5.807 1.00 96.94 87 THR A CA 1
ATOM 706 C C . THR A 1 87 ? 4.029 7.449 -7.038 1.00 96.94 87 THR A C 1
ATOM 708 O O . THR A 1 87 ? 3.310 7.194 -8.006 1.00 96.94 87 THR A O 1
ATOM 711 N N . LEU A 1 88 ? 5.326 7.114 -7.015 1.00 97.50 88 LEU A N 1
ATOM 712 C CA . LEU A 1 88 ? 5.965 6.367 -8.105 1.00 97.50 88 LEU A CA 1
ATOM 713 C C . LEU A 1 88 ? 5.348 4.974 -8.275 1.00 97.50 88 LEU A C 1
ATOM 715 O O . LEU A 1 88 ? 5.089 4.573 -9.407 1.00 97.50 88 LEU A O 1
ATOM 719 N N . MET A 1 89 ? 5.100 4.253 -7.180 1.00 96.69 89 MET A N 1
ATOM 720 C CA . MET A 1 89 ? 4.515 2.910 -7.206 1.00 96.69 89 MET A CA 1
ATOM 721 C C . MET A 1 89 ? 3.069 2.925 -7.712 1.00 96.69 89 MET A C 1
ATOM 723 O O . MET A 1 89 ? 2.746 2.157 -8.614 1.00 96.69 89 MET A O 1
ATOM 727 N N . THR A 1 90 ? 2.226 3.841 -7.228 1.00 94.69 90 THR A N 1
ATOM 728 C CA . THR A 1 90 ? 0.848 4.010 -7.724 1.00 94.69 90 THR A CA 1
ATOM 729 C C . THR A 1 90 ? 0.825 4.394 -9.205 1.00 94.69 90 THR A C 1
ATOM 731 O O . THR A 1 90 ? -0.015 3.920 -9.963 1.00 94.69 90 THR A O 1
ATOM 734 N N . SER A 1 91 ? 1.803 5.187 -9.652 1.00 96.44 91 SER A N 1
ATOM 735 C CA . SER A 1 91 ? 1.972 5.558 -11.065 1.00 96.44 91 SER A CA 1
ATOM 736 C C . SER A 1 91 ? 2.706 4.494 -11.899 1.00 96.44 91 SER A C 1
ATOM 738 O O . SER A 1 91 ? 3.093 4.768 -13.032 1.00 96.44 91 SER A O 1
ATOM 740 N N . LYS A 1 92 ? 2.938 3.293 -11.350 1.00 95.44 92 LYS A N 1
ATOM 741 C CA . LYS A 1 92 ? 3.607 2.151 -12.005 1.00 95.44 92 LYS A CA 1
ATOM 742 C C . LYS A 1 92 ? 5.069 2.389 -12.429 1.00 95.44 92 LYS A C 1
ATOM 744 O O . LYS A 1 92 ? 5.649 1.600 -13.175 1.00 95.44 92 LYS A O 1
ATOM 749 N N . TYR A 1 93 ? 5.731 3.420 -11.899 1.00 97.12 93 TYR A N 1
ATOM 750 C CA . TYR A 1 93 ? 7.159 3.699 -12.113 1.00 97.12 93 TYR A CA 1
ATOM 751 C C . TYR A 1 93 ? 8.060 2.872 -11.176 1.00 97.12 93 TYR A C 1
ATOM 753 O O . TYR A 1 93 ? 8.891 3.413 -10.437 1.00 97.12 93 TYR A O 1
ATOM 761 N N . TYR A 1 94 ? 7.926 1.543 -11.207 1.00 96.38 94 TYR A N 1
ATOM 762 C CA . TYR A 1 94 ? 8.542 0.648 -10.219 1.00 96.38 94 TYR A CA 1
ATOM 763 C C . TYR A 1 94 ? 10.079 0.682 -10.209 1.00 96.38 94 TYR A C 1
ATOM 765 O O . TYR A 1 94 ? 10.686 0.752 -9.142 1.00 96.38 94 TYR A O 1
ATOM 773 N N . HIS A 1 95 ? 10.750 0.730 -11.366 1.00 96.06 95 HIS A N 1
ATOM 774 C CA . HIS A 1 95 ? 12.222 0.816 -11.395 1.00 96.06 95 HIS A CA 1
ATOM 775 C C . HIS A 1 95 ? 12.747 2.091 -10.730 1.00 96.06 95 HIS A C 1
ATOM 777 O O . HIS A 1 95 ? 13.761 2.055 -10.030 1.00 96.06 95 HIS A O 1
ATOM 783 N N . ARG A 1 96 ? 12.034 3.214 -10.900 1.00 97.25 96 ARG A N 1
ATOM 784 C CA . ARG A 1 96 ? 12.383 4.478 -10.240 1.00 97.25 96 ARG A CA 1
ATOM 785 C C . ARG A 1 96 ? 12.188 4.354 -8.734 1.00 97.25 96 ARG A C 1
ATOM 787 O O . ARG A 1 96 ? 13.103 4.693 -7.992 1.00 97.25 96 ARG A O 1
ATOM 794 N N . ALA A 1 97 ? 11.051 3.818 -8.287 1.00 97.25 97 ALA A N 1
ATOM 795 C CA . ALA A 1 97 ? 10.797 3.574 -6.866 1.00 97.25 97 ALA A CA 1
ATOM 796 C C . ALA A 1 97 ? 11.911 2.717 -6.234 1.00 97.25 97 ALA A C 1
ATOM 798 O O . ALA A 1 97 ? 12.507 3.114 -5.231 1.00 97.25 97 ALA A O 1
ATOM 799 N N . LYS A 1 98 ? 12.288 1.611 -6.890 1.00 96.25 98 LYS A N 1
ATOM 800 C CA . LYS A 1 98 ? 13.376 0.716 -6.466 1.00 96.25 98 LYS A CA 1
ATOM 801 C C . LYS A 1 98 ? 14.714 1.445 -6.325 1.00 96.25 98 LYS A C 1
ATOM 803 O O . LYS A 1 98 ? 15.423 1.209 -5.350 1.00 96.25 98 LYS A O 1
ATOM 808 N N . PHE A 1 99 ? 15.059 2.325 -7.267 1.00 96.25 99 PHE A N 1
ATOM 809 C CA . PHE A 1 99 ? 16.305 3.100 -7.224 1.00 96.25 99 PHE A CA 1
ATOM 810 C C . PHE A 1 99 ? 16.385 4.039 -6.011 1.00 96.25 99 PHE A C 1
ATOM 812 O O . PHE A 1 99 ? 17.448 4.196 -5.413 1.00 96.25 99 PHE A O 1
ATOM 819 N N . PHE A 1 100 ? 15.277 4.676 -5.629 1.00 95.12 100 PHE A N 1
ATOM 820 C CA . PHE A 1 100 ? 15.271 5.545 -4.450 1.00 95.12 100 PHE A CA 1
ATOM 821 C C . PHE A 1 100 ? 15.288 4.740 -3.149 1.00 95.12 100 PHE A C 1
ATOM 823 O O . PHE A 1 100 ? 16.029 5.084 -2.230 1.00 95.12 100 PHE A O 1
ATOM 830 N N . LEU A 1 101 ? 14.546 3.633 -3.098 1.00 94.12 101 LEU A N 1
ATOM 831 C CA . LEU A 1 101 ? 14.484 2.748 -1.935 1.00 94.12 101 LEU A CA 1
ATOM 832 C C . LEU A 1 101 ? 15.786 1.975 -1.681 1.00 94.12 101 LEU A C 1
ATOM 834 O O . LEU A 1 101 ? 16.110 1.682 -0.532 1.00 94.12 101 LEU A O 1
ATOM 838 N N . SER A 1 102 ? 16.582 1.681 -2.717 1.00 93.31 102 SER A N 1
ATOM 839 C CA . SER A 1 102 ? 17.844 0.942 -2.556 1.00 93.31 102 SER A CA 1
ATOM 840 C C . SER A 1 102 ? 18.853 1.651 -1.652 1.00 93.31 102 SER A C 1
ATOM 842 O O . SER A 1 102 ? 19.775 1.009 -1.162 1.00 93.31 102 SER A O 1
ATOM 844 N N . LYS A 1 103 ? 18.685 2.962 -1.446 1.00 89.50 103 LYS A N 1
ATOM 845 C CA . LYS A 1 103 ? 19.539 3.797 -0.594 1.00 89.50 103 LYS A CA 1
ATOM 846 C C . LYS A 1 103 ? 19.165 3.734 0.890 1.00 89.50 103 LYS A C 1
ATOM 848 O O . LYS A 1 103 ? 19.931 4.234 1.705 1.00 89.50 103 LYS A O 1
ATOM 853 N N . CYS A 1 104 ? 17.998 3.179 1.228 1.00 83.81 104 CYS A N 1
ATOM 854 C CA . CYS A 1 104 ? 17.430 3.250 2.581 1.00 83.81 104 CYS A CA 1
ATOM 855 C C . CYS A 1 104 ? 16.874 1.907 3.100 1.00 83.81 104 CYS A C 1
ATOM 857 O O . CYS A 1 104 ? 16.501 1.801 4.259 1.00 83.81 104 CYS A O 1
ATOM 859 N N . LYS A 1 105 ? 16.878 0.843 2.285 1.00 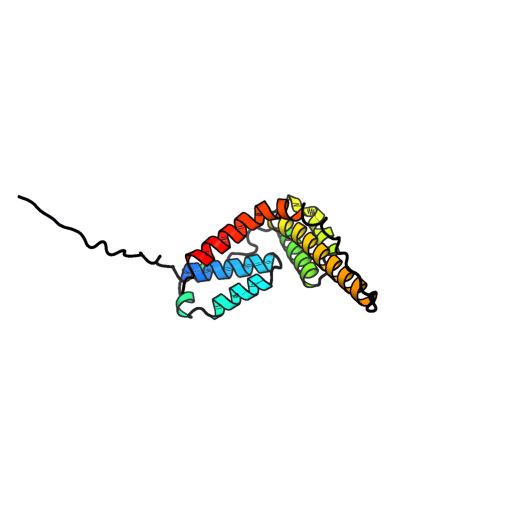76.00 105 LYS A N 1
ATOM 860 C CA . LYS A 1 105 ? 16.275 -0.471 2.600 1.00 76.00 105 LYS A CA 1
ATOM 861 C C . LYS A 1 105 ? 16.747 -1.169 3.892 1.00 76.00 105 LYS A C 1
ATOM 863 O O . LYS A 1 105 ? 16.104 -2.120 4.310 1.00 76.00 105 LYS A O 1
ATOM 868 N N . GLU A 1 106 ? 17.865 -0.763 4.490 1.00 77.56 106 GLU A N 1
ATOM 869 C CA . GLU A 1 106 ? 18.407 -1.356 5.729 1.00 77.56 106 GLU A CA 1
ATOM 870 C C . GLU A 1 106 ? 18.028 -0.561 6.986 1.00 77.56 106 GLU A C 1
ATOM 872 O O . GLU A 1 106 ? 18.289 -1.005 8.099 1.00 77.56 106 GLU A O 1
ATOM 877 N N . SER A 1 107 ? 17.430 0.622 6.824 1.00 75.06 107 SER A N 1
ATOM 878 C CA . SER A 1 107 ? 17.180 1.549 7.930 1.00 75.06 107 SER A CA 1
ATOM 879 C C . SER A 1 107 ? 15.848 1.316 8.636 1.00 75.06 107 SER A C 1
ATOM 881 O O . SER A 1 107 ? 15.727 1.651 9.811 1.00 75.06 107 SER A O 1
ATOM 883 N N . ASP A 1 108 ? 14.845 0.774 7.942 1.00 82.38 108 ASP A N 1
ATOM 884 C CA . ASP A 1 108 ? 13.499 0.629 8.489 1.00 82.38 108 ASP A CA 1
ATOM 885 C C . ASP A 1 108 ? 12.686 -0.480 7.810 1.00 82.38 108 ASP A C 1
ATOM 887 O O . ASP A 1 108 ? 12.833 -0.742 6.614 1.00 82.38 108 ASP A O 1
ATOM 891 N N . CYS A 1 109 ? 11.782 -1.104 8.570 1.00 86.19 109 CYS A N 1
ATOM 892 C CA . CYS A 1 109 ? 10.942 -2.201 8.100 1.00 86.19 109 CYS A CA 1
ATOM 893 C C . CYS A 1 109 ? 9.982 -1.804 6.966 1.00 86.19 109 CYS A C 1
ATOM 895 O O . CYS A 1 109 ? 9.788 -2.593 6.044 1.00 86.19 109 CYS A O 1
ATOM 897 N N . LEU A 1 110 ? 9.416 -0.593 6.977 1.00 88.31 110 LEU A N 1
ATOM 898 C CA . LEU A 1 110 ? 8.547 -0.097 5.910 1.00 88.31 110 LEU A CA 1
ATOM 899 C C . LEU A 1 110 ? 9.344 0.145 4.627 1.00 88.31 110 LEU A C 1
ATOM 901 O O . LEU A 1 110 ? 8.897 -0.215 3.543 1.00 88.31 110 LEU A O 1
ATOM 905 N N . GLU A 1 111 ? 10.539 0.725 4.733 1.00 89.81 111 GLU A N 1
ATOM 906 C CA . GLU A 1 111 ? 11.409 0.971 3.576 1.00 89.81 111 GLU A CA 1
ATOM 907 C C . GLU A 1 111 ? 11.910 -0.338 2.966 1.00 89.81 111 GLU A C 1
ATOM 909 O O . GLU A 1 111 ? 11.882 -0.500 1.743 1.00 89.81 111 GLU A O 1
ATOM 914 N N . ALA A 1 112 ? 12.302 -1.292 3.814 1.00 90.00 112 ALA A N 1
ATOM 915 C CA . ALA A 1 112 ? 12.649 -2.646 3.405 1.00 90.00 112 ALA A CA 1
ATOM 916 C C . ALA A 1 112 ? 11.470 -3.330 2.702 1.00 90.00 112 ALA A C 1
ATOM 918 O O . ALA A 1 112 ? 11.631 -3.857 1.598 1.00 90.00 112 ALA A O 1
ATOM 919 N N . PHE A 1 113 ? 10.275 -3.272 3.301 1.00 92.81 113 PHE A N 1
ATOM 920 C CA . PHE A 1 113 ? 9.060 -3.829 2.715 1.00 92.81 113 PHE A CA 1
ATOM 921 C C . PHE A 1 113 ? 8.802 -3.235 1.329 1.00 92.81 113 PHE A C 1
ATOM 923 O O . PHE A 1 113 ? 8.701 -3.976 0.355 1.00 92.81 113 PHE A O 1
ATOM 930 N N . LEU A 1 114 ? 8.760 -1.904 1.213 1.00 94.00 114 LEU A N 1
ATOM 931 C CA . LEU A 1 114 ? 8.505 -1.226 -0.058 1.00 94.00 114 LEU A CA 1
ATOM 932 C C . LEU A 1 114 ? 9.571 -1.573 -1.102 1.00 94.00 114 LEU A C 1
ATOM 934 O O . LEU A 1 114 ? 9.245 -1.725 -2.280 1.00 94.00 114 LEU A O 1
ATOM 938 N N . TYR A 1 115 ? 10.834 -1.736 -0.695 1.00 95.06 115 TYR A N 1
ATOM 939 C CA . TYR A 1 115 ? 11.923 -2.111 -1.598 1.00 95.06 115 TYR A CA 1
ATOM 940 C C . TYR A 1 115 ? 11.697 -3.490 -2.217 1.00 95.06 115 TYR A C 1
ATOM 942 O O . TYR A 1 115 ? 11.741 -3.635 -3.443 1.00 95.06 115 TYR A O 1
ATOM 950 N N . TYR A 1 116 ? 11.431 -4.498 -1.386 1.00 94.06 116 TYR A N 1
ATOM 951 C CA . TYR A 1 116 ? 11.200 -5.861 -1.861 1.00 94.06 116 TYR A CA 1
ATOM 952 C C . TYR A 1 116 ? 9.852 -6.008 -2.567 1.00 94.06 116 TYR A C 1
ATOM 954 O O . TYR A 1 116 ? 9.764 -6.704 -3.578 1.00 94.06 116 TYR A O 1
ATOM 962 N N . TYR A 1 117 ? 8.824 -5.292 -2.114 1.00 95.06 117 TYR A N 1
ATOM 963 C CA . TYR A 1 117 ? 7.530 -5.274 -2.783 1.00 95.06 117 TYR A CA 1
ATOM 964 C C . TYR A 1 117 ? 7.627 -4.637 -4.174 1.00 95.06 117 TYR A C 1
ATOM 966 O O . TYR A 1 117 ? 7.100 -5.175 -5.141 1.00 95.06 117 TYR A O 1
ATOM 974 N N . THR A 1 118 ? 8.411 -3.568 -4.334 1.00 96.06 118 THR A N 1
ATOM 975 C CA . THR A 1 118 ? 8.691 -2.994 -5.661 1.00 96.06 118 THR A CA 1
ATOM 976 C C . THR A 1 118 ? 9.413 -3.989 -6.575 1.00 96.06 118 THR A C 1
ATOM 978 O O . THR A 1 118 ? 9.098 -4.077 -7.759 1.00 96.06 118 THR A O 1
ATOM 981 N N . TRP A 1 119 ? 10.370 -4.757 -6.045 1.00 95.00 119 TRP A N 1
ATOM 982 C CA . TRP A 1 119 ? 11.025 -5.845 -6.784 1.00 95.00 119 TRP A CA 1
ATOM 983 C C . TRP A 1 119 ? 10.032 -6.907 -7.263 1.00 95.00 119 TRP A C 1
ATOM 985 O O . TRP A 1 119 ? 10.106 -7.342 -8.414 1.00 95.00 119 TRP A O 1
ATOM 995 N N . TYR A 1 120 ? 9.104 -7.302 -6.393 1.00 93.69 120 TYR A N 1
ATOM 996 C CA . TYR A 1 120 ? 8.028 -8.221 -6.740 1.00 93.69 120 TYR A CA 1
ATOM 997 C C . TYR A 1 120 ? 7.162 -7.653 -7.870 1.00 93.69 120 TYR A C 1
ATOM 999 O O . TYR A 1 120 ? 6.999 -8.317 -8.886 1.00 93.69 120 TYR A O 1
ATOM 1007 N N . LEU A 1 121 ? 6.697 -6.405 -7.755 1.00 93.75 121 LEU A N 1
ATOM 1008 C CA . LEU A 1 121 ? 5.859 -5.764 -8.776 1.00 93.75 121 LEU A CA 1
ATOM 1009 C C . LEU A 1 121 ? 6.547 -5.666 -10.145 1.00 93.75 121 LEU A C 1
ATOM 1011 O O . LEU A 1 121 ? 5.897 -5.907 -11.158 1.00 93.75 121 LEU A O 1
ATOM 1015 N N . ILE A 1 122 ? 7.853 -5.368 -10.180 1.00 95.19 122 ILE A N 1
ATOM 1016 C CA . ILE A 1 122 ? 8.653 -5.423 -11.418 1.00 95.19 122 ILE A CA 1
ATOM 1017 C C . ILE A 1 122 ? 8.591 -6.832 -12.009 1.00 95.19 122 ILE A C 1
ATOM 1019 O O . ILE A 1 122 ? 8.189 -6.996 -13.151 1.00 95.19 122 ILE A O 1
ATOM 1023 N N . SER A 1 123 ? 8.894 -7.851 -11.203 1.00 93.38 123 SER A N 1
ATOM 1024 C CA . SER A 1 123 ? 8.929 -9.248 -11.659 1.00 93.38 123 SER A CA 1
ATOM 1025 C C . SER A 1 123 ? 7.569 -9.731 -12.180 1.00 93.38 123 SER A C 1
ATOM 1027 O O . SER A 1 123 ? 7.502 -10.491 -13.141 1.00 93.38 123 SER A O 1
ATOM 1029 N N . ILE A 1 124 ? 6.474 -9.301 -11.545 1.00 90.75 124 ILE A N 1
ATOM 1030 C CA . ILE A 1 124 ? 5.109 -9.594 -11.995 1.00 90.75 124 ILE A CA 1
ATOM 1031 C C . ILE A 1 124 ? 4.826 -8.933 -13.344 1.00 90.75 124 ILE A C 1
ATOM 1033 O O . ILE A 1 124 ? 4.280 -9.588 -14.228 1.00 90.75 124 ILE A O 1
ATOM 1037 N N . ARG A 1 125 ? 5.180 -7.653 -13.498 1.00 91.75 125 ARG A N 1
ATOM 1038 C CA . ARG A 1 125 ? 4.940 -6.910 -14.735 1.00 91.75 125 ARG A CA 1
ATOM 1039 C C . ARG A 1 125 ? 5.757 -7.476 -15.892 1.00 91.75 125 ARG A C 1
ATOM 1041 O O . ARG A 1 125 ? 5.175 -7.747 -16.930 1.00 91.75 125 ARG A O 1
ATOM 1048 N N . ASP A 1 126 ? 7.047 -7.721 -15.683 1.00 89.88 126 ASP A N 1
ATOM 1049 C CA . ASP A 1 126 ? 7.939 -8.250 -16.718 1.00 89.88 126 ASP A CA 1
ATOM 1050 C C . ASP A 1 126 ? 7.463 -9.639 -17.197 1.00 89.88 126 ASP A C 1
ATOM 1052 O O . ASP A 1 126 ? 7.531 -9.946 -18.382 1.00 89.88 126 ASP A O 1
ATOM 1056 N N . ARG A 1 127 ? 6.899 -10.465 -16.298 1.00 89.19 127 ARG A N 1
ATOM 1057 C CA . ARG A 1 127 ? 6.248 -11.725 -16.694 1.00 89.19 127 ARG A CA 1
ATOM 1058 C C . ARG A 1 127 ? 5.016 -11.483 -17.567 1.00 89.19 127 ARG A C 1
ATOM 1060 O O . ARG A 1 127 ? 4.879 -12.143 -18.583 1.00 89.19 127 ARG A O 1
ATOM 1067 N N . PHE A 1 128 ? 4.127 -10.566 -17.182 1.00 86.12 128 PHE A N 1
ATOM 1068 C CA . PHE A 1 128 ? 2.935 -10.268 -17.984 1.00 86.12 128 PHE A CA 1
ATOM 1069 C C . PHE A 1 128 ? 3.273 -9.660 -19.351 1.00 86.12 128 PHE A C 1
ATOM 1071 O O . PHE A 1 128 ? 2.568 -9.935 -20.314 1.00 86.12 128 PHE A O 1
ATOM 1078 N N . GLU A 1 129 ? 4.328 -8.846 -19.433 1.00 86.25 129 GLU A N 1
ATOM 1079 C CA . GLU A 1 129 ? 4.847 -8.319 -20.701 1.00 86.25 129 GLU A CA 1
ATOM 1080 C C . GLU A 1 129 ? 5.366 -9.466 -21.583 1.00 86.25 129 GLU A C 1
ATOM 1082 O O . GLU A 1 129 ? 4.954 -9.568 -22.733 1.00 86.25 129 GLU A O 1
ATOM 1087 N N . GLY A 1 130 ? 6.148 -10.398 -21.024 1.00 85.62 130 GLY A N 1
ATOM 1088 C CA . GLY A 1 130 ? 6.589 -11.597 -21.747 1.00 85.62 130 GLY A CA 1
ATOM 1089 C C . GLY A 1 130 ? 5.439 -12.510 -22.195 1.00 85.62 130 GLY A C 1
ATOM 1090 O O . GLY A 1 130 ? 5.405 -12.936 -23.346 1.00 85.62 130 GLY A O 1
ATOM 1091 N N . ASP A 1 131 ? 4.454 -12.761 -21.325 1.00 83.31 131 ASP A N 1
ATOM 1092 C CA . ASP A 1 131 ? 3.271 -13.565 -21.666 1.00 83.31 131 ASP A CA 1
ATOM 1093 C C . ASP A 1 131 ? 2.456 -12.912 -22.805 1.00 83.31 131 ASP A C 1
ATOM 1095 O O . ASP A 1 131 ? 1.866 -13.612 -23.629 1.00 83.31 131 ASP A O 1
ATOM 1099 N N . ALA A 1 132 ? 2.415 -11.575 -22.873 1.00 81.50 132 ALA A N 1
ATOM 1100 C CA . ALA A 1 132 ? 1.755 -10.842 -23.952 1.00 81.50 132 ALA A CA 1
ATOM 1101 C C . ALA A 1 132 ? 2.533 -10.931 -25.277 1.00 81.50 132 ALA A C 1
ATOM 1103 O O . ALA A 1 132 ? 1.925 -11.203 -26.311 1.00 81.50 132 ALA A O 1
ATOM 1104 N N . GLU A 1 133 ? 3.861 -10.776 -25.248 1.00 80.94 133 GLU A N 1
ATOM 1105 C CA . GLU A 1 133 ? 4.728 -10.937 -26.428 1.00 80.94 133 GLU A CA 1
ATOM 1106 C C . GLU A 1 133 ? 4.618 -12.353 -27.029 1.00 80.94 133 GLU A C 1
ATOM 1108 O O . GLU A 1 133 ? 4.540 -12.523 -28.252 1.00 80.94 133 GLU A O 1
ATOM 1113 N N . ASP A 1 134 ? 4.529 -13.380 -26.178 1.00 80.31 134 ASP A N 1
ATOM 1114 C CA . ASP A 1 134 ? 4.332 -14.773 -26.593 1.00 80.31 134 ASP A CA 1
ATOM 1115 C C . ASP A 1 134 ? 2.972 -14.998 -27.272 1.00 80.31 134 ASP A C 1
ATOM 1117 O O . ASP A 1 134 ? 2.876 -15.767 -28.234 1.00 80.31 134 ASP A O 1
ATOM 1121 N N . LEU A 1 135 ? 1.915 -14.337 -26.789 1.00 73.38 135 LEU A N 1
ATOM 1122 C CA . LEU A 1 135 ? 0.582 -14.391 -27.396 1.00 73.38 135 LEU A CA 1
ATOM 1123 C C . LEU A 1 135 ? 0.535 -13.677 -28.751 1.00 73.38 135 LEU A C 1
ATOM 1125 O O . LEU A 1 135 ? -0.155 -14.147 -29.653 1.00 73.38 135 LEU A O 1
ATOM 1129 N N . GLU A 1 136 ? 1.272 -12.578 -28.913 1.00 73.75 136 GLU A N 1
ATOM 1130 C CA . GLU A 1 136 ? 1.376 -11.856 -30.188 1.00 73.75 136 GLU A CA 1
ATOM 1131 C C . GLU A 1 136 ? 2.185 -12.637 -31.235 1.00 73.75 136 GLU A C 1
ATOM 1133 O O . GLU A 1 136 ? 1.910 -12.543 -32.431 1.00 73.75 136 GLU A O 1
ATOM 1138 N N . THR A 1 137 ? 3.154 -13.445 -30.794 1.00 67.75 137 THR A N 1
ATOM 1139 C CA . THR A 1 137 ? 4.042 -14.213 -31.682 1.00 67.75 137 THR A CA 1
ATOM 1140 C C . THR A 1 137 ? 3.470 -15.587 -32.057 1.00 67.75 137 THR A C 1
ATOM 1142 O O . THR A 1 137 ? 3.831 -16.156 -33.091 1.00 67.75 137 THR A O 1
ATOM 1145 N N . LYS A 1 138 ? 2.551 -16.138 -31.254 1.00 58.47 138 LYS A N 1
ATOM 1146 C CA . LYS A 1 138 ? 1.860 -17.400 -31.550 1.00 58.47 138 LYS A CA 1
ATOM 1147 C C . LYS A 1 138 ? 0.645 -17.169 -32.454 1.00 58.47 138 LYS A C 1
ATOM 1149 O O . LYS A 1 138 ? -0.496 -17.153 -31.999 1.00 58.47 138 LYS A O 1
ATOM 1154 N N . GLU A 1 139 ? 0.872 -17.136 -33.769 1.00 57.41 139 GLU A N 1
ATOM 1155 C CA . GLU A 1 139 ? -0.116 -17.740 -34.676 1.00 57.41 139 GLU A CA 1
ATOM 1156 C C . GLU A 1 139 ? -0.329 -19.208 -34.250 1.00 57.41 139 GLU A C 1
ATOM 1158 O O . GLU A 1 139 ? 0.636 -19.853 -33.822 1.00 57.41 139 GLU A O 1
ATOM 1163 N N . PRO A 1 140 ? -1.562 -19.753 -34.311 1.00 49.22 140 PRO A N 1
ATOM 1164 C CA . PRO A 1 140 ? -1.899 -21.045 -33.724 1.00 49.22 140 PRO A CA 1
ATOM 1165 C C . PRO A 1 140 ? -1.170 -22.178 -34.453 1.00 49.22 140 PRO A C 1
ATOM 1167 O O . PRO A 1 140 ? -1.684 -22.782 -35.390 1.00 49.22 140 PRO A O 1
ATOM 1170 N N . SER A 1 141 ? 0.036 -22.485 -33.995 1.00 44.50 141 SER A N 1
ATOM 1171 C CA . SER A 1 141 ? 0.729 -23.728 -34.282 1.00 44.50 141 SER A CA 1
ATOM 1172 C C . SER A 1 141 ? 0.908 -24.464 -32.961 1.00 44.50 141 SER A C 1
ATOM 1174 O O . SER A 1 141 ? 1.488 -23.968 -31.997 1.00 44.50 141 SER A O 1
ATOM 1176 N N . SER A 1 142 ? 0.266 -25.624 -32.908 1.00 51.44 142 SER A N 1
ATOM 1177 C CA . SER A 1 142 ? 0.332 -26.609 -31.840 1.00 51.44 142 SER A CA 1
ATOM 1178 C C . SER A 1 142 ? 1.777 -27.028 -31.579 1.00 51.44 142 SER A C 1
ATOM 1180 O O . SER A 1 142 ? 2.414 -27.540 -32.495 1.00 51.44 142 SER A O 1
ATOM 1182 N N . ASP A 1 143 ? 2.274 -26.828 -30.359 1.00 43.84 143 ASP A N 1
ATOM 1183 C CA . ASP A 1 143 ? 2.866 -27.900 -29.547 1.00 43.84 143 ASP A CA 1
ATOM 1184 C C . ASP A 1 143 ? 3.390 -27.367 -28.203 1.00 43.84 143 ASP A C 1
ATOM 1186 O O . ASP A 1 143 ? 4.039 -26.323 -28.103 1.00 43.84 143 ASP A O 1
ATOM 1190 N N . ASP A 1 144 ? 3.052 -28.113 -27.153 1.00 55.03 144 ASP A N 1
ATOM 1191 C CA . ASP A 1 144 ? 3.322 -27.838 -25.746 1.00 55.03 144 ASP A CA 1
ATOM 1192 C C . ASP A 1 144 ? 4.816 -27.917 -25.398 1.00 55.03 144 ASP A C 1
ATOM 1194 O O . ASP A 1 144 ? 5.488 -28.887 -25.741 1.00 55.03 144 ASP A O 1
ATOM 1198 N N . ASN A 1 145 ? 5.317 -26.952 -24.613 1.00 42.12 145 ASN A N 1
ATOM 1199 C CA . ASN A 1 145 ? 6.361 -27.187 -23.603 1.00 42.12 145 ASN A CA 1
ATOM 1200 C C . ASN A 1 145 ? 6.534 -25.969 -22.679 1.00 42.12 145 ASN A C 1
ATOM 1202 O O . ASN A 1 145 ? 7.206 -24.991 -23.003 1.00 42.12 145 ASN A O 1
ATOM 1206 N N . ILE A 1 146 ? 5.938 -26.045 -21.488 1.00 48.00 146 ILE A N 1
ATOM 1207 C CA . ILE A 1 146 ? 6.042 -25.031 -20.432 1.00 48.00 146 ILE A CA 1
ATOM 1208 C C . ILE A 1 146 ? 7.324 -25.284 -19.632 1.00 48.00 146 ILE A C 1
ATOM 1210 O O . ILE A 1 146 ? 7.419 -26.253 -18.882 1.00 48.00 146 ILE A O 1
ATOM 1214 N N . SER A 1 147 ? 8.310 -24.396 -19.763 1.00 47.25 147 SER A N 1
ATOM 1215 C CA . SER A 1 147 ? 9.542 -24.40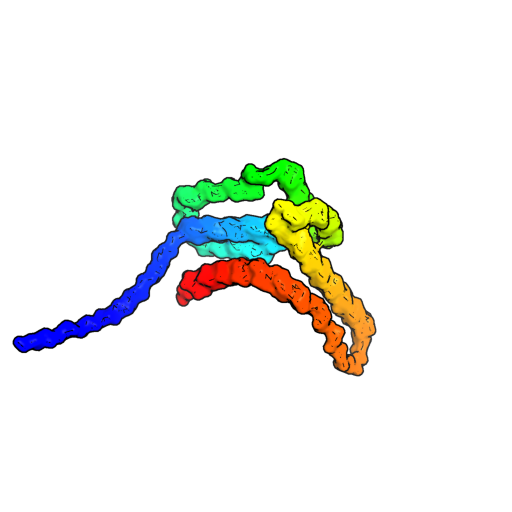2 -18.961 1.00 47.25 147 SER A CA 1
ATOM 1216 C C . SER A 1 147 ? 9.800 -23.012 -18.378 1.00 47.25 147 SER A C 1
ATOM 1218 O O . SER A 1 147 ? 10.480 -22.195 -18.984 1.00 47.25 147 SER A O 1
ATOM 1220 N N . GLY A 1 148 ? 9.266 -22.738 -17.184 1.00 45.38 148 GLY A N 1
ATOM 1221 C CA . GLY A 1 148 ? 9.392 -21.430 -16.526 1.00 45.38 148 GLY A CA 1
ATOM 1222 C C . GLY A 1 148 ? 9.431 -21.506 -14.999 1.00 45.38 148 GLY A C 1
ATOM 1223 O O . GLY A 1 148 ? 8.733 -20.758 -14.325 1.00 45.38 148 GLY A O 1
ATOM 1224 N N . LEU A 1 149 ? 10.208 -22.434 -14.424 1.00 44.94 149 LEU A N 1
ATOM 1225 C CA . LEU A 1 149 ? 10.202 -22.719 -12.977 1.00 44.94 149 LEU A CA 1
ATOM 1226 C C . LEU A 1 149 ? 11.470 -22.272 -12.219 1.00 44.94 149 LEU A C 1
ATOM 1228 O O . LEU A 1 149 ? 11.858 -22.912 -11.245 1.00 44.94 149 LEU A O 1
ATOM 1232 N N . PHE A 1 150 ? 12.135 -21.186 -12.629 1.00 41.50 150 PHE A N 1
ATOM 1233 C CA . PHE A 1 150 ? 13.376 -20.741 -11.964 1.00 41.50 150 PHE A CA 1
ATOM 1234 C C . PHE A 1 150 ? 13.235 -19.548 -11.005 1.00 41.50 150 PHE A C 1
ATOM 1236 O O . PHE A 1 150 ? 14.144 -19.306 -10.213 1.00 41.50 150 PHE A O 1
ATOM 1243 N N . CYS A 1 151 ? 12.090 -18.855 -10.960 1.00 44.38 151 CYS A N 1
ATOM 1244 C CA . CYS A 1 151 ? 11.945 -17.653 -10.121 1.00 44.38 151 CYS A CA 1
ATOM 1245 C C . CYS A 1 151 ? 11.322 -17.899 -8.725 1.00 44.38 151 CYS A C 1
ATOM 1247 O O . CYS A 1 151 ? 11.356 -17.023 -7.862 1.00 44.38 151 CYS A O 1
ATOM 1249 N N . PHE A 1 152 ? 10.792 -19.099 -8.455 1.00 44.59 152 PHE A N 1
ATOM 1250 C CA . PHE A 1 152 ? 10.032 -19.387 -7.225 1.00 44.59 152 PHE A CA 1
ATOM 1251 C C . PHE A 1 152 ? 10.889 -19.645 -5.974 1.00 44.59 152 PHE A C 1
ATOM 1253 O O . PHE A 1 152 ? 10.437 -19.409 -4.853 1.00 44.59 152 PHE A O 1
ATOM 1260 N N . LYS A 1 153 ? 12.135 -20.111 -6.128 1.00 40.88 153 LYS A N 1
ATOM 1261 C CA . LYS A 1 153 ? 12.909 -20.660 -4.997 1.00 40.88 153 LYS A CA 1
ATOM 1262 C C . LYS A 1 153 ? 13.446 -19.592 -4.032 1.00 40.88 153 LYS A C 1
ATOM 1264 O O . LYS A 1 153 ? 13.527 -19.846 -2.836 1.00 40.88 153 LYS A O 1
ATOM 1269 N N . TYR A 1 154 ? 13.740 -18.385 -4.525 1.00 45.22 154 TYR A N 1
ATOM 1270 C CA . TYR A 1 154 ? 14.148 -17.246 -3.685 1.00 45.22 154 TYR A CA 1
ATOM 1271 C C . TYR A 1 154 ? 12.957 -16.471 -3.097 1.00 45.22 154 TYR A C 1
ATOM 1273 O O . TYR A 1 154 ? 13.100 -15.811 -2.069 1.00 45.22 154 TYR A O 1
ATOM 1281 N N . PHE A 1 155 ? 11.772 -16.591 -3.706 1.00 44.62 155 PHE A N 1
ATOM 1282 C CA . PHE A 1 155 ? 10.552 -15.909 -3.272 1.00 44.62 155 PHE A CA 1
ATOM 1283 C C . PHE A 1 155 ? 9.996 -16.495 -1.963 1.00 44.62 155 PHE A C 1
ATOM 1285 O O . PHE A 1 155 ? 9.669 -15.748 -1.043 1.00 44.62 155 PHE A O 1
ATOM 1292 N N . PHE A 1 156 ? 9.987 -17.826 -1.823 1.00 42.47 156 PHE A N 1
ATOM 1293 C CA . PHE A 1 156 ? 9.496 -18.495 -0.611 1.00 42.47 156 PHE A CA 1
ATOM 1294 C C . PHE A 1 156 ? 10.371 -18.269 0.629 1.00 42.47 156 PHE A C 1
ATOM 1296 O O . PHE A 1 156 ? 9.845 -18.229 1.736 1.00 42.47 156 PHE A O 1
ATOM 1303 N N . TYR A 1 157 ? 11.683 -18.075 0.472 1.00 41.56 157 TYR A N 1
ATOM 1304 C CA . TYR A 1 157 ? 12.584 -17.921 1.621 1.00 41.56 157 TYR A CA 1
ATOM 1305 C C . TYR A 1 157 ? 12.491 -16.528 2.270 1.00 41.56 157 TYR A C 1
ATOM 1307 O O . TYR A 1 157 ? 12.647 -16.401 3.479 1.00 41.56 157 TYR A O 1
ATOM 1315 N N . MET A 1 158 ? 12.186 -15.483 1.489 1.00 41.66 158 MET A N 1
ATOM 1316 C CA . MET A 1 158 ? 12.032 -14.107 1.997 1.00 41.66 158 MET A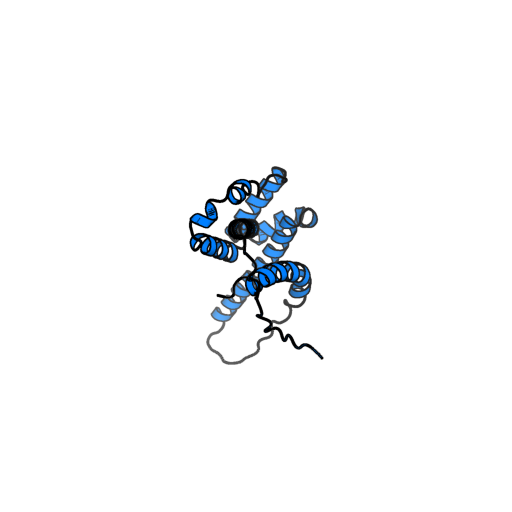 CA 1
ATOM 1317 C C . MET A 1 158 ? 10.583 -13.777 2.381 1.00 41.66 158 MET A C 1
ATOM 1319 O O . MET A 1 158 ? 10.359 -13.093 3.379 1.00 41.66 158 MET A O 1
ATOM 1323 N N . MET A 1 159 ? 9.590 -14.309 1.654 1.00 43.00 159 MET A N 1
ATOM 1324 C CA . MET A 1 159 ? 8.184 -14.218 2.070 1.00 43.00 159 MET A CA 1
ATOM 1325 C C . MET A 1 159 ? 7.877 -15.140 3.252 1.00 43.00 159 MET A C 1
ATOM 1327 O O . MET A 1 159 ? 7.023 -14.803 4.057 1.00 43.00 159 MET A O 1
ATOM 1331 N N . GLY A 1 160 ? 8.592 -16.252 3.438 1.00 38.50 160 GLY A N 1
ATOM 1332 C CA . GLY A 1 160 ? 8.386 -17.160 4.570 1.00 38.50 160 GLY A CA 1
ATOM 1333 C C . GLY A 1 160 ? 8.536 -16.500 5.944 1.00 38.50 160 GLY A C 1
ATOM 1334 O O . GLY A 1 160 ? 7.842 -16.898 6.866 1.00 38.50 160 GLY A O 1
ATOM 1335 N N . CYS A 1 161 ? 9.351 -15.450 6.084 1.00 40.44 161 CYS A N 1
ATOM 1336 C CA . CYS A 1 161 ? 9.505 -14.742 7.360 1.00 40.44 161 CYS A CA 1
ATOM 1337 C C . CYS A 1 161 ? 8.478 -13.616 7.577 1.00 40.44 161 CYS A C 1
ATOM 1339 O O . CYS A 1 161 ? 8.190 -13.282 8.716 1.00 40.44 161 CYS A O 1
ATOM 1341 N N . PHE A 1 162 ? 7.902 -13.037 6.517 1.00 40.88 162 PHE A N 1
ATOM 1342 C CA . PHE A 1 162 ? 6.935 -11.929 6.637 1.00 40.88 162 PHE A CA 1
ATOM 1343 C C . PHE A 1 162 ? 5.480 -12.366 6.415 1.00 40.88 162 PHE A C 1
ATOM 1345 O O . PHE A 1 162 ? 4.564 -11.812 7.012 1.00 40.88 162 PHE A O 1
ATOM 1352 N N . TYR A 1 163 ? 5.255 -13.388 5.593 1.00 40.62 163 TYR A N 1
ATOM 1353 C CA . TYR A 1 163 ? 3.942 -13.939 5.267 1.00 40.62 163 TYR A CA 1
ATOM 1354 C C . TYR A 1 163 ? 3.445 -14.898 6.360 1.00 40.62 163 TYR A C 1
ATOM 1356 O O . TYR A 1 163 ? 2.252 -14.916 6.631 1.00 40.62 163 TYR A O 1
ATOM 1364 N N . PHE A 1 164 ? 4.323 -15.639 7.056 1.00 40.03 164 PHE A N 1
ATOM 1365 C CA . PHE A 1 164 ? 3.897 -16.483 8.188 1.00 40.03 164 PHE A CA 1
ATOM 1366 C C . PHE A 1 164 ? 3.539 -15.681 9.442 1.00 40.03 164 PHE A C 1
ATOM 1368 O O . PHE A 1 164 ? 2.641 -16.101 10.166 1.00 40.03 164 PHE A O 1
ATOM 1375 N N . ASP A 1 165 ? 4.151 -14.516 9.666 1.00 44.00 165 ASP A N 1
ATOM 1376 C CA . ASP A 1 165 ? 3.728 -13.619 10.747 1.00 44.00 165 ASP A CA 1
ATOM 1377 C C . ASP A 1 165 ? 2.499 -12.792 10.348 1.00 44.00 165 ASP A C 1
ATOM 1379 O O . ASP A 1 165 ? 1.586 -12.639 11.153 1.00 44.00 165 ASP A O 1
ATOM 1383 N N . TRP A 1 166 ? 2.399 -12.320 9.099 1.00 42.72 166 TRP A N 1
ATOM 1384 C CA . TRP A 1 166 ? 1.276 -11.478 8.666 1.00 42.72 166 TRP A CA 1
ATOM 1385 C C . TRP A 1 166 ? 0.019 -12.278 8.302 1.00 42.72 166 TRP A C 1
ATOM 1387 O O . TRP A 1 166 ? -1.044 -12.011 8.849 1.00 42.72 166 TRP A O 1
ATOM 1397 N N . VAL A 1 167 ? 0.116 -13.319 7.468 1.00 47.47 167 VAL A N 1
ATOM 1398 C CA . VAL A 1 167 ? -1.017 -14.226 7.205 1.00 47.47 167 VAL A CA 1
ATOM 1399 C C . VAL A 1 167 ? -1.262 -15.138 8.397 1.00 47.47 167 VAL A C 1
ATOM 1401 O O . VAL A 1 167 ? -2.407 -15.452 8.666 1.00 47.47 167 VAL A O 1
ATOM 1404 N N . GLY A 1 168 ? -0.253 -15.499 9.193 1.00 41.81 168 GLY A N 1
ATOM 1405 C CA . GLY A 1 168 ? -0.494 -16.198 10.457 1.00 41.81 168 GLY A CA 1
ATOM 1406 C C . GLY A 1 168 ? -1.257 -15.345 11.470 1.00 41.81 168 GLY A C 1
ATOM 1407 O O . GLY A 1 168 ? -2.153 -15.873 12.119 1.00 41.81 168 GLY A O 1
ATOM 1408 N N . ALA A 1 169 ? -0.968 -14.045 11.586 1.00 43.34 169 ALA A N 1
ATOM 1409 C CA . ALA A 1 169 ? -1.728 -13.140 12.448 1.00 43.34 169 ALA A CA 1
ATOM 1410 C C . ALA A 1 169 ? -3.125 -12.854 11.883 1.00 43.34 169 ALA A C 1
ATOM 1412 O O . ALA A 1 169 ? -4.107 -13.034 12.593 1.00 43.34 169 ALA A O 1
ATOM 1413 N N . VAL A 1 170 ? -3.234 -12.497 10.600 1.00 43.25 170 VAL A N 1
ATOM 1414 C CA . VAL A 1 170 ? -4.506 -12.157 9.943 1.00 43.25 170 VAL A CA 1
ATOM 1415 C C . VAL A 1 170 ? -5.401 -13.390 9.786 1.00 43.25 170 VAL A C 1
ATOM 1417 O O . VAL A 1 170 ? -6.587 -13.308 10.062 1.00 43.25 170 VAL A O 1
ATOM 1420 N N . SER A 1 171 ? -4.863 -14.563 9.445 1.00 38.75 171 SER A N 1
ATOM 1421 C CA . SER A 1 171 ? -5.627 -15.816 9.324 1.00 38.75 171 SER A CA 1
ATOM 1422 C C . SER A 1 171 ? -6.009 -16.402 10.688 1.00 38.75 171 SER A C 1
ATOM 1424 O O . SER A 1 171 ? -7.126 -16.892 10.826 1.00 38.75 171 SER A O 1
ATOM 1426 N N . LYS A 1 172 ? -5.165 -16.291 11.731 1.00 40.28 172 LYS A N 1
ATOM 1427 C CA . LYS A 1 172 ? -5.576 -16.669 13.102 1.00 40.28 172 LYS A CA 1
ATOM 1428 C C . LYS A 1 172 ? -6.661 -15.749 13.664 1.00 40.28 172 LYS A C 1
ATOM 1430 O O . LYS A 1 172 ? -7.450 -16.228 14.468 1.00 40.28 172 LYS A O 1
ATOM 1435 N N . PHE A 1 173 ? -6.704 -14.481 13.252 1.00 39.00 173 PHE A N 1
ATOM 1436 C CA . PHE A 1 173 ? -7.750 -13.533 13.646 1.00 39.00 173 PHE A CA 1
ATOM 1437 C C . PHE A 1 173 ? -9.036 -13.733 12.822 1.00 39.00 173 PHE A C 1
ATOM 1439 O O . PHE A 1 173 ? -10.117 -13.854 13.382 1.00 39.00 173 PHE A O 1
ATOM 1446 N N . LEU A 1 174 ? -8.938 -13.872 11.493 1.00 39.00 174 LEU A N 1
ATOM 1447 C CA . LEU A 1 174 ? -10.105 -14.019 10.612 1.00 39.00 174 LEU A CA 1
ATOM 1448 C C . LEU A 1 174 ? -10.793 -15.389 10.699 1.00 39.00 174 LEU A C 1
ATOM 1450 O O . LEU A 1 174 ? -12.016 -15.438 10.649 1.00 39.00 174 LEU A O 1
ATOM 1454 N N . PHE A 1 175 ? -10.060 -16.500 10.842 1.00 35.69 175 PHE A N 1
ATOM 1455 C CA . PHE A 1 175 ? -10.682 -17.838 10.867 1.00 35.69 175 PHE A CA 1
ATOM 1456 C C . PHE A 1 175 ? -11.133 -18.300 12.255 1.00 35.69 175 PHE A C 1
ATOM 1458 O O . PHE A 1 175 ? -11.838 -19.305 12.353 1.00 35.69 175 PHE A O 1
ATOM 1465 N N . ARG A 1 176 ? -10.731 -17.604 13.327 1.00 34.72 176 ARG A N 1
ATOM 1466 C CA . ARG A 1 176 ? -11.129 -17.956 14.696 1.00 34.72 176 ARG A CA 1
ATOM 1467 C C . ARG A 1 176 ? -12.295 -17.112 15.218 1.00 34.72 176 ARG A C 1
ATOM 1469 O O . ARG A 1 176 ? -13.040 -17.623 16.045 1.00 34.72 176 ARG A O 1
ATOM 1476 N N . GLU A 1 177 ? -12.492 -15.897 14.698 1.00 37.41 177 GLU A N 1
ATOM 1477 C CA . GLU A 1 177 ? -13.552 -14.977 15.145 1.00 37.41 177 GLU A CA 1
ATOM 1478 C C . GLU A 1 177 ? -14.708 -14.786 14.140 1.00 37.41 177 GLU A C 1
ATOM 1480 O O . GLU A 1 177 ? -15.752 -14.273 14.527 1.00 37.41 177 GLU A O 1
ATOM 1485 N N . ILE A 1 178 ? -14.573 -15.199 12.870 1.00 33.44 178 ILE A N 1
ATOM 1486 C CA . ILE A 1 178 ? -15.634 -15.059 11.852 1.00 33.44 178 ILE A CA 1
ATOM 1487 C C . ILE A 1 178 ? -16.122 -16.448 11.422 1.00 33.44 178 ILE A C 1
ATOM 1489 O O . ILE A 1 178 ? -15.893 -16.908 10.303 1.00 33.44 178 ILE A O 1
ATOM 1493 N N . ARG A 1 179 ? -16.799 -17.146 12.336 1.00 29.48 179 ARG A N 1
ATOM 1494 C CA . ARG A 1 179 ? -17.857 -18.083 11.942 1.00 29.48 179 ARG A CA 1
ATOM 1495 C C . ARG A 1 179 ? -19.179 -17.354 12.147 1.00 29.48 179 ARG A C 1
ATOM 1497 O O . ARG A 1 179 ? -19.504 -17.012 13.278 1.00 29.48 179 ARG A O 1
ATOM 1504 N N . PHE A 1 180 ? -19.864 -17.072 11.042 1.00 40.84 180 PHE A N 1
ATOM 1505 C CA . PHE A 1 180 ? -21.303 -16.812 11.056 1.00 40.84 180 PHE A CA 1
ATOM 1506 C C . PHE A 1 180 ? -22.059 -18.062 11.512 1.00 40.84 180 PHE A C 1
ATOM 1508 O O . PHE A 1 180 ? -21.552 -19.177 11.231 1.00 40.84 180 PHE A O 1
#

Radius of gyration: 23.92 Å; chains: 1; bounding box: 45×60×85 Å

Organism: Meloidogyne incognita (NCBI:txid6306)

Sequence (180 aa):
MESMLESSAADHEIEPNVNPAKVVNDLFWLAEQCELRCIFEHALWANEQLNHLPQSHFSSPEVAQSSNWHYGEMNMKRRALIMFVRTLMTSKYYHRAKFFLSKCKESDCLEAFLYYYTWYLISIRDRFEGDAEDLETKEPSSDDNISGLFCFKYFFYMMGCFYFDWVGAVSKFLFREIRF

Secondary structure (DSSP, 8-state):
-------------------HHHHHHHHHHHHHHHHHTT-HHHHHHHHHHHHHS-GGGGGSHHHHTTTTTTTTTS-HHHHHHHHHHHHHHHTT-HHHHHHHHTTTTTT-HHHHHHHHHHHHHHHHHHHHHHHHHHHHH--S---------SSHHHHHHHHHHHHHHHHHHHHHHHHHH---